Protein AF-A0A816Y1H5-F1 (afdb_monomer_lite)

Secondary structure (DSSP, 8-state):
-EEEE-TTS-GGG-EEEE-----SSS----------HHHHHHHHHHHHHHTT----PPPPP-S--

Organism: Brassica napus (NCBI:txid3708)

Radius of gyration: 18.24 Å; chains: 1; bounding box: 43×27×35 Å

Structure (mmCIF, N/CA/C/O backbone):
data_AF-A0A816Y1H5-F1
#
_entry.id   AF-A0A816Y1H5-F1
#
loop_
_atom_site.group_PDB
_atom_site.id
_atom_site.type_symbol
_atom_site.label_atom_id
_atom_site.label_alt_id
_atom_site.label_comp_id
_atom_site.label_asym_id
_atom_site.label_entity_id
_atom_site.label_seq_id
_atom_site.pdbx_PDB_ins_code
_atom_site.Cartn_x
_atom_site.Cartn_y
_atom_site.Cartn_z
_atom_site.occupancy
_atom_site.B_iso_or_equiv
_atom_site.auth_seq_id
_atom_site.auth_comp_id
_atom_site.auth_asym_id
_atom_site.auth_atom_id
_atom_site.pdbx_PDB_model_num
ATOM 1 N N . MET A 1 1 ? 18.737 -6.099 -9.957 1.00 81.38 1 MET A N 1
ATOM 2 C CA . MET A 1 1 ? 17.264 -6.191 -9.822 1.00 81.38 1 MET A CA 1
ATOM 3 C C . MET A 1 1 ? 16.643 -4.924 -10.394 1.00 81.38 1 MET A C 1
ATOM 5 O O . MET A 1 1 ? 17.156 -3.854 -10.087 1.00 81.38 1 MET A O 1
ATOM 9 N N . ALA A 1 2 ? 15.613 -5.025 -11.240 1.00 84.19 2 ALA A N 1
ATOM 10 C CA . ALA A 1 2 ? 14.887 -3.842 -11.712 1.00 84.19 2 ALA A CA 1
ATOM 11 C C . ALA A 1 2 ? 14.091 -3.232 -10.550 1.00 84.19 2 ALA A C 1
ATOM 13 O O . ALA A 1 2 ? 13.458 -3.968 -9.793 1.00 84.19 2 ALA A O 1
ATOM 14 N N . THR A 1 3 ? 14.150 -1.914 -10.383 1.00 86.75 3 THR A N 1
ATOM 15 C CA . THR A 1 3 ? 13.469 -1.199 -9.300 1.00 86.75 3 THR A CA 1
ATOM 16 C C . THR A 1 3 ? 12.698 -0.004 -9.839 1.00 86.75 3 THR A C 1
ATOM 18 O O . THR A 1 3 ? 13.131 0.678 -10.766 1.00 86.75 3 THR A O 1
ATOM 21 N N . MET A 1 4 ? 11.540 0.253 -9.233 1.00 88.38 4 MET A N 1
ATOM 22 C CA . MET A 1 4 ? 10.723 1.430 -9.496 1.00 88.38 4 MET A CA 1
ATOM 23 C C . MET A 1 4 ? 10.718 2.298 -8.239 1.00 88.38 4 MET A C 1
ATOM 25 O O . MET A 1 4 ? 10.403 1.819 -7.151 1.00 88.38 4 MET A O 1
ATOM 29 N N . THR A 1 5 ? 11.103 3.563 -8.368 1.00 88.12 5 THR A N 1
ATOM 30 C CA . THR A 1 5 ? 11.165 4.518 -7.252 1.00 88.12 5 THR A CA 1
ATOM 31 C C . THR A 1 5 ? 10.062 5.567 -7.376 1.00 88.12 5 THR A C 1
ATOM 33 O O . THR A 1 5 ? 9.509 5.761 -8.459 1.00 88.12 5 THR A O 1
ATOM 36 N N . ASN A 1 6 ? 9.752 6.252 -6.267 1.00 88.81 6 ASN A N 1
ATOM 37 C CA . ASN A 1 6 ? 8.670 7.245 -6.171 1.00 88.81 6 ASN A CA 1
ATOM 38 C C . ASN A 1 6 ? 7.240 6.655 -6.269 1.00 88.81 6 ASN A C 1
ATOM 40 O O . ASN A 1 6 ? 6.325 7.299 -6.780 1.00 88.81 6 ASN A O 1
ATOM 44 N N . SER A 1 7 ? 7.028 5.446 -5.736 1.00 87.44 7 SER A N 1
ATOM 45 C CA . SER A 1 7 ? 5.755 4.705 -5.820 1.00 87.44 7 SER A CA 1
ATOM 46 C C . SER A 1 7 ? 4.558 5.366 -5.123 1.00 87.44 7 SER A C 1
ATOM 48 O O . SER A 1 7 ? 3.420 5.046 -5.442 1.00 87.44 7 SER A O 1
ATOM 50 N N . LYS A 1 8 ? 4.790 6.309 -4.197 1.00 90.12 8 LYS A N 1
ATOM 51 C CA . LYS A 1 8 ? 3.722 7.104 -3.559 1.00 90.12 8 LYS A CA 1
ATOM 52 C C . LYS A 1 8 ? 3.134 8.182 -4.483 1.00 90.12 8 LYS A C 1
ATOM 54 O O . LYS A 1 8 ? 2.097 8.751 -4.164 1.00 90.12 8 LYS A O 1
ATOM 59 N N . SER A 1 9 ? 3.808 8.509 -5.586 1.00 90.56 9 SER A N 1
ATOM 60 C CA . SER A 1 9 ? 3.341 9.508 -6.555 1.00 90.56 9 SER A CA 1
ATOM 61 C C . SER A 1 9 ? 2.517 8.878 -7.681 1.00 90.56 9 SER A C 1
ATOM 63 O O . SER A 1 9 ? 2.452 7.657 -7.805 1.00 90.56 9 SER A O 1
ATOM 65 N N . HIS A 1 10 ? 1.902 9.711 -8.524 1.00 91.06 10 HIS A N 1
ATOM 66 C CA . HIS A 1 10 ? 1.234 9.240 -9.737 1.00 91.06 10 HIS A CA 1
ATOM 67 C C . HIS A 1 10 ? 2.217 8.483 -10.648 1.00 91.06 10 HIS A C 1
ATOM 69 O O . HIS A 1 10 ? 3.383 8.863 -10.753 1.00 91.06 10 HIS A O 1
ATOM 75 N N . VAL A 1 11 ? 1.741 7.438 -11.332 1.00 88.38 11 VAL A N 1
ATOM 76 C CA . 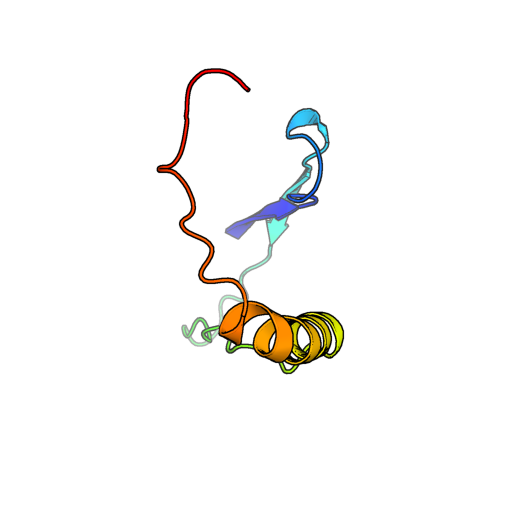VAL A 1 11 ? 2.578 6.484 -12.088 1.00 88.38 11 VAL A CA 1
ATOM 77 C C . VAL A 1 11 ? 3.488 7.168 -13.115 1.00 88.38 11 VAL A C 1
ATOM 79 O O . VAL A 1 11 ? 4.639 6.781 -13.284 1.00 88.38 11 VAL A O 1
ATOM 82 N N . ASN A 1 12 ? 3.028 8.253 -13.744 1.00 90.94 12 ASN A N 1
ATOM 83 C CA . ASN A 1 12 ? 3.832 9.034 -14.698 1.00 90.94 12 ASN A CA 1
ATOM 84 C C . ASN A 1 12 ? 5.064 9.742 -14.088 1.00 90.94 12 ASN A C 1
ATOM 86 O O . ASN A 1 12 ? 5.888 10.264 -14.832 1.00 90.94 12 ASN A O 1
ATOM 90 N N . LYS A 1 13 ? 5.196 9.781 -12.757 1.00 92.75 13 LYS A N 1
ATOM 91 C CA . LYS A 1 13 ? 6.342 10.350 -12.025 1.00 92.75 13 LYS A CA 1
ATOM 92 C C . LYS A 1 13 ? 7.281 9.277 -11.468 1.00 92.75 13 LYS A C 1
ATOM 94 O O . LYS A 1 13 ? 8.260 9.613 -10.789 1.00 92.75 13 LYS A O 1
ATOM 99 N N . TRP A 1 14 ? 6.982 8.003 -11.709 1.00 93.06 14 TRP A N 1
ATOM 100 C CA . TRP A 1 14 ? 7.819 6.897 -11.268 1.00 93.06 14 TRP A CA 1
ATOM 101 C C . TRP A 1 14 ? 9.108 6.858 -12.082 1.00 93.06 14 TRP A C 1
ATOM 103 O O . TRP A 1 14 ? 9.126 7.173 -13.272 1.00 93.06 14 TRP A O 1
ATOM 113 N N . LYS A 1 15 ? 10.210 6.485 -11.431 1.00 89.75 15 LYS A N 1
ATOM 114 C CA . LYS A 1 15 ? 11.518 6.370 -12.084 1.00 89.75 15 LYS A CA 1
ATOM 115 C C . LYS A 1 15 ? 11.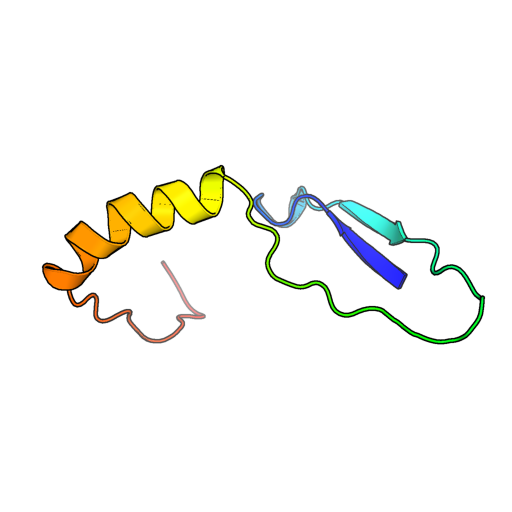992 4.926 -12.029 1.00 89.75 15 LYS A C 1
ATOM 117 O O . LYS A 1 15 ? 12.067 4.350 -10.942 1.00 89.75 15 LYS A O 1
ATOM 122 N N . SER A 1 16 ? 12.334 4.383 -13.193 1.00 89.25 16 SER A N 1
ATOM 123 C CA . SER A 1 16 ? 12.944 3.061 -13.338 1.00 89.25 16 SER A CA 1
ATOM 124 C C . SER A 1 16 ? 14.452 3.134 -13.095 1.00 89.25 16 SER A C 1
ATOM 126 O O . SER A 1 16 ? 15.107 4.102 -13.484 1.00 89.25 16 SER A O 1
ATOM 128 N N . GLY A 1 17 ? 15.004 2.108 -12.454 1.00 86.38 17 GLY A N 1
ATOM 129 C CA . GLY A 1 17 ? 16.435 1.950 -12.241 1.00 86.38 17 GLY A CA 1
ATOM 130 C C . GLY A 1 17 ? 16.834 0.490 -12.046 1.00 86.38 17 GLY A C 1
ATOM 131 O O . GLY A 1 17 ? 15.997 -0.412 -11.972 1.00 86.38 17 GLY A O 1
ATOM 132 N N . ALA A 1 18 ? 18.141 0.250 -11.963 1.00 82.12 18 ALA A N 1
ATOM 133 C CA . ALA A 1 18 ? 18.697 -1.052 -11.626 1.00 82.12 18 ALA A CA 1
ATOM 134 C C . ALA A 1 18 ? 19.411 -0.961 -10.277 1.00 82.12 18 ALA A C 1
ATOM 136 O O . ALA A 1 18 ? 20.357 -0.191 -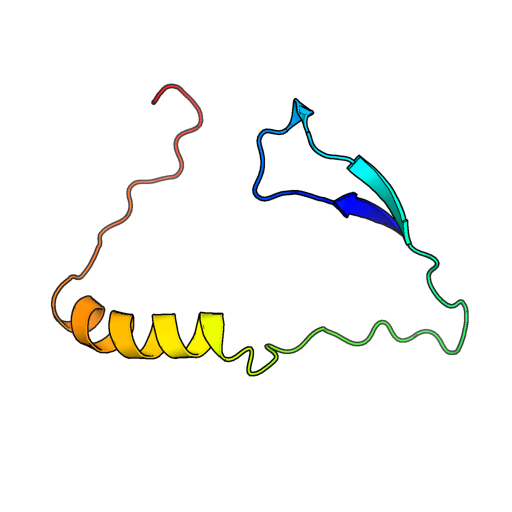10.118 1.00 82.12 18 ALA A O 1
ATOM 137 N N . LEU A 1 19 ? 18.978 -1.769 -9.309 1.00 78.38 19 LEU A N 1
ATOM 138 C CA . LEU A 1 19 ? 19.706 -1.931 -8.058 1.00 78.38 19 LEU A CA 1
ATOM 139 C C . LEU A 1 19 ? 20.766 -3.030 -8.236 1.00 78.38 19 LEU A C 1
ATOM 141 O O . LEU A 1 19 ? 20.405 -4.155 -8.627 1.00 78.38 19 LEU A O 1
ATOM 145 N N . PRO A 1 20 ? 22.053 -2.744 -7.963 1.00 68.44 20 PRO A N 1
ATOM 146 C CA . PRO A 1 20 ? 23.098 -3.751 -8.023 1.00 68.44 20 PRO A CA 1
ATOM 147 C C . PRO A 1 20 ? 22.861 -4.783 -6.920 1.00 68.44 20 PRO A C 1
ATOM 149 O O . PRO A 1 20 ? 22.899 -4.481 -5.728 1.00 68.44 20 PRO A O 1
ATOM 152 N N . THR A 1 21 ? 22.610 -6.025 -7.318 1.00 70.69 21 THR A N 1
ATOM 153 C CA . THR A 1 21 ? 22.564 -7.151 -6.386 1.00 70.69 21 THR A CA 1
ATOM 154 C C . THR A 1 21 ? 24.002 -7.618 -6.185 1.00 70.69 21 THR A C 1
ATOM 156 O O . THR A 1 21 ? 24.640 -8.051 -7.142 1.00 70.69 21 THR A O 1
ATOM 159 N N . LYS A 1 22 ? 24.546 -7.493 -4.966 1.00 66.06 22 LYS A N 1
ATOM 160 C CA . LYS A 1 22 ? 25.908 -7.952 -4.653 1.00 66.06 22 LYS A CA 1
ATOM 161 C C . LYS A 1 22 ? 25.975 -9.471 -4.854 1.00 66.06 22 LYS A C 1
ATOM 163 O O . LYS A 1 22 ? 25.422 -10.227 -4.060 1.00 66.06 22 LYS A O 1
ATOM 168 N N . ILE A 1 23 ? 26.626 -9.909 -5.932 1.00 59.06 23 ILE A N 1
ATOM 169 C CA . ILE A 1 23 ? 26.855 -11.320 -6.272 1.00 59.06 23 ILE A CA 1
ATOM 170 C C . ILE A 1 23 ? 27.985 -11.851 -5.369 1.00 59.06 23 ILE A C 1
ATOM 172 O O . ILE A 1 23 ? 29.133 -11.981 -5.773 1.00 59.06 23 ILE A O 1
ATOM 176 N N . GLY A 1 24 ? 27.665 -12.063 -4.090 1.00 65.50 24 GLY A N 1
ATOM 177 C CA . GLY A 1 24 ? 28.469 -12.782 -3.092 1.00 65.50 24 GLY A CA 1
ATOM 178 C C . GLY A 1 24 ? 27.672 -13.966 -2.530 1.00 65.50 24 GLY A C 1
ATOM 179 O O . GLY A 1 24 ? 26.632 -14.298 -3.098 1.00 65.50 24 GLY A O 1
ATOM 180 N N . ARG A 1 25 ? 28.137 -14.624 -1.447 1.00 56.19 25 ARG A N 1
ATOM 181 C CA . ARG A 1 25 ? 27.459 -15.786 -0.811 1.00 56.19 25 ARG A CA 1
ATOM 182 C C . ARG A 1 25 ? 25.935 -15.581 -0.802 1.00 56.19 25 ARG A C 1
ATOM 184 O O . ARG A 1 25 ? 25.439 -14.611 -0.235 1.00 56.19 25 ARG A O 1
ATOM 191 N N . ARG A 1 26 ? 25.237 -16.453 -1.537 1.00 59.19 26 ARG A N 1
ATOM 192 C CA . ARG A 1 26 ? 23.881 -16.247 -2.065 1.00 59.19 26 ARG A CA 1
ATOM 193 C C . ARG A 1 26 ? 22.818 -16.331 -0.969 1.00 59.19 26 ARG A C 1
ATOM 195 O O . ARG A 1 26 ? 22.125 -17.336 -0.869 1.00 59.19 26 ARG A O 1
ATOM 202 N N . THR A 1 27 ? 22.655 -15.266 -0.196 1.00 66.19 27 THR A N 1
ATOM 203 C CA . THR A 1 27 ? 21.513 -15.134 0.712 1.00 66.19 27 THR A CA 1
ATOM 204 C C . THR A 1 27 ? 20.931 -13.734 0.579 1.00 66.19 27 THR A C 1
ATOM 206 O O . THR A 1 27 ? 21.569 -12.747 0.938 1.00 66.19 27 THR A O 1
ATOM 209 N N . ILE A 1 28 ? 19.716 -13.642 0.034 1.00 72.50 28 ILE A N 1
ATOM 210 C CA . ILE A 1 28 ? 18.907 -12.425 0.119 1.00 72.50 28 ILE A CA 1
ATOM 211 C C . ILE A 1 28 ? 18.370 -12.390 1.548 1.00 72.50 28 ILE A C 1
ATOM 213 O O . ILE A 1 28 ? 17.585 -13.254 1.930 1.00 72.50 28 ILE A O 1
ATOM 217 N N . HIS A 1 29 ? 18.838 -11.439 2.352 1.00 73.88 29 HIS A N 1
ATOM 218 C CA . HIS A 1 29 ? 18.319 -11.263 3.703 1.00 73.88 29 HIS A CA 1
ATOM 219 C C . HIS A 1 29 ? 16.883 -10.720 3.611 1.00 73.88 29 HIS A C 1
ATOM 221 O O . HIS A 1 29 ? 16.682 -9.718 2.915 1.00 73.88 29 HIS A O 1
ATOM 227 N N . PRO A 1 30 ? 15.887 -11.340 4.269 1.00 75.00 30 PRO A N 1
ATOM 228 C CA . PRO A 1 30 ? 14.559 -10.752 4.345 1.00 75.00 30 PRO A CA 1
ATOM 229 C C . PRO A 1 30 ? 14.652 -9.413 5.081 1.00 75.00 30 PRO A C 1
ATOM 231 O O . PRO A 1 30 ? 15.360 -9.285 6.084 1.00 75.00 30 PRO A O 1
ATOM 234 N N . SER A 1 31 ? 13.951 -8.404 4.574 1.00 69.56 31 SER A N 1
ATOM 235 C CA . SER A 1 31 ? 13.735 -7.172 5.324 1.00 69.56 31 SER A CA 1
ATOM 236 C C . SER A 1 31 ? 12.736 -7.465 6.437 1.00 69.56 31 SER A C 1
ATOM 238 O O . SER A 1 31 ? 11.584 -7.792 6.154 1.00 69.56 31 SER A O 1
ATOM 240 N N . PHE A 1 32 ? 13.175 -7.360 7.686 1.00 68.00 32 PHE A N 1
ATOM 241 C CA . PHE A 1 32 ? 12.271 -7.318 8.830 1.00 68.00 32 PHE A CA 1
ATOM 242 C C . PHE A 1 32 ? 11.711 -5.905 8.976 1.00 68.00 32 PHE A C 1
ATOM 244 O O . PHE A 1 32 ? 12.327 -4.947 8.500 1.00 68.00 32 PHE A O 1
ATOM 251 N N . GLU A 1 33 ? 10.549 -5.778 9.616 1.00 60.72 33 GLU A N 1
ATOM 252 C CA . GLU A 1 33 ? 10.024 -4.473 10.002 1.00 60.72 33 GLU A CA 1
ATOM 253 C C . GLU A 1 33 ? 11.083 -3.764 10.842 1.00 60.72 33 GLU A C 1
ATOM 255 O O . GLU A 1 33 ? 11.421 -4.178 11.951 1.00 60.72 33 GLU A O 1
ATOM 260 N N . THR A 1 34 ? 11.680 -2.725 10.271 1.00 57.66 34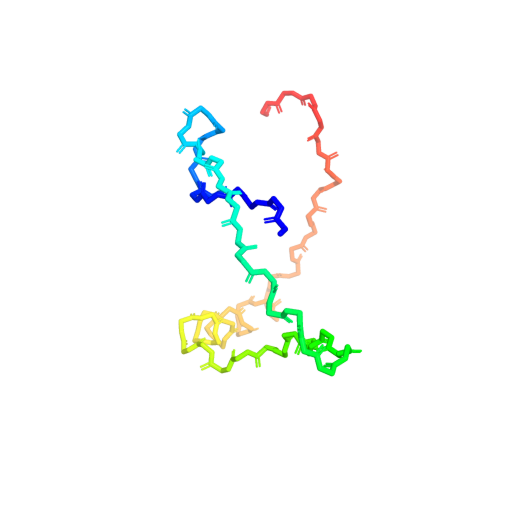 THR A N 1
ATOM 261 C CA . THR A 1 34 ? 12.494 -1.811 11.049 1.00 57.66 34 THR A CA 1
ATOM 262 C C . THR A 1 34 ? 11.546 -1.040 11.956 1.00 57.66 34 THR A C 1
ATOM 264 O O . THR A 1 34 ? 10.447 -0.673 11.536 1.00 57.66 34 THR A O 1
ATOM 267 N N . GLU A 1 35 ? 11.960 -0.786 13.198 1.00 50.12 35 GLU A N 1
ATOM 268 C CA . GLU A 1 35 ? 11.297 0.137 14.124 1.00 50.12 35 GLU A CA 1
ATOM 269 C C . GLU A 1 35 ? 11.398 1.569 13.558 1.00 50.12 35 GLU A C 1
ATOM 271 O O . GLU A 1 35 ? 12.141 2.427 14.029 1.00 50.12 35 GLU A O 1
ATOM 276 N N . HIS A 1 36 ? 10.725 1.818 12.435 1.00 55.62 36 HIS A N 1
ATOM 277 C CA . HIS A 1 36 ? 10.688 3.107 11.780 1.00 55.62 36 HIS A CA 1
ATOM 278 C C . HIS A 1 36 ? 9.673 3.942 12.553 1.00 55.62 36 HIS A C 1
ATOM 280 O O . HIS A 1 36 ? 8.461 3.743 12.445 1.00 55.62 36 HIS A O 1
ATOM 286 N N . ARG A 1 37 ? 10.208 4.847 13.376 1.00 54.25 37 ARG A N 1
ATOM 287 C CA . ARG A 1 37 ? 9.498 5.685 14.352 1.00 54.25 37 ARG A CA 1
ATOM 288 C C . ARG A 1 37 ? 8.174 6.256 13.829 1.00 54.25 37 ARG A C 1
ATOM 290 O O . ARG A 1 37 ? 7.171 6.204 14.521 1.00 54.25 37 ARG A O 1
ATOM 297 N N . GLU A 1 38 ? 8.142 6.695 12.573 1.00 60.53 38 GLU A N 1
ATOM 298 C CA . GLU A 1 38 ? 6.956 7.293 11.943 1.00 60.53 38 GLU A CA 1
ATOM 299 C C . GLU A 1 38 ? 5.790 6.308 11.723 1.00 60.53 38 GLU A C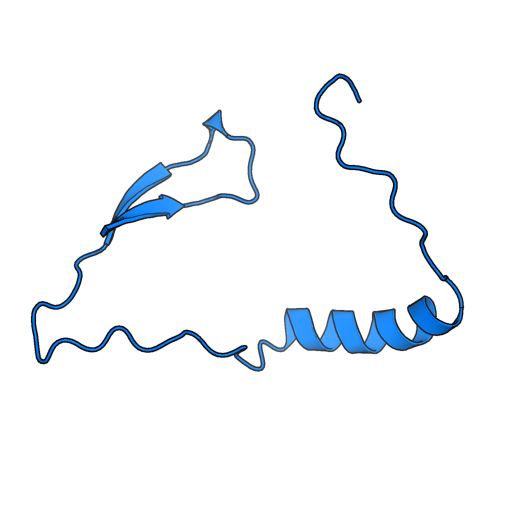 1
ATOM 301 O O . GLU A 1 38 ? 4.639 6.645 11.997 1.00 60.53 38 GLU A O 1
ATOM 306 N N . THR A 1 39 ? 6.059 5.084 11.255 1.00 59.12 39 THR A N 1
ATOM 307 C CA . THR A 1 39 ? 5.011 4.076 11.003 1.00 59.12 39 THR A CA 1
ATOM 308 C C . THR A 1 39 ? 4.494 3.492 12.317 1.00 59.12 39 THR A C 1
ATOM 310 O O . THR A 1 39 ? 3.299 3.238 12.466 1.00 59.12 39 THR A O 1
ATOM 313 N N . HIS A 1 40 ? 5.393 3.324 13.288 1.00 62.06 40 HIS A N 1
ATOM 314 C CA . HIS A 1 40 ? 5.067 2.805 14.609 1.00 62.06 40 HIS A CA 1
ATOM 315 C C . HIS A 1 40 ? 4.298 3.829 15.464 1.00 62.06 40 HIS A C 1
ATOM 317 O O . HIS A 1 40 ? 3.315 3.468 16.110 1.00 62.06 40 HIS A O 1
ATOM 323 N N . ASP A 1 41 ? 4.658 5.116 15.418 1.00 60.75 41 ASP A N 1
ATOM 324 C CA . ASP A 1 41 ? 3.934 6.169 16.145 1.00 60.75 41 ASP A CA 1
ATOM 325 C C . ASP A 1 41 ? 2.515 6.369 15.586 1.00 60.75 41 ASP A C 1
ATOM 327 O O . ASP A 1 41 ? 1.555 6.466 16.356 1.00 60.75 41 ASP A O 1
ATOM 331 N N . LEU A 1 42 ? 2.338 6.315 14.257 1.00 62.09 42 LEU A N 1
ATOM 332 C CA . LEU A 1 42 ? 1.007 6.284 13.640 1.00 62.09 42 LEU A CA 1
ATOM 333 C C . LEU A 1 42 ? 0.213 5.052 14.078 1.00 62.09 42 LEU A C 1
ATOM 335 O O . LEU A 1 42 ? -0.966 5.183 14.400 1.00 62.09 42 LEU A O 1
ATOM 339 N N . PHE A 1 43 ? 0.838 3.874 14.138 1.00 66.56 43 PHE A N 1
ATOM 340 C CA . PHE A 1 43 ? 0.182 2.656 14.608 1.00 66.56 43 PHE A CA 1
ATOM 341 C C . PHE A 1 43 ? -0.294 2.787 16.060 1.00 66.56 43 PHE A C 1
ATOM 343 O O . PHE A 1 43 ? -1.438 2.453 16.340 1.00 66.56 43 PHE A O 1
ATOM 350 N N . ARG A 1 44 ? 0.509 3.348 16.973 1.00 65.06 44 ARG A N 1
ATOM 351 C CA . ARG A 1 44 ? 0.116 3.528 18.386 1.00 65.06 44 ARG A CA 1
ATOM 352 C C . ARG A 1 44 ? -1.028 4.529 18.559 1.00 65.06 44 ARG A C 1
ATOM 354 O O . ARG A 1 44 ? -1.974 4.241 19.290 1.00 65.06 44 ARG A O 1
ATOM 361 N N . CYS A 1 45 ? -0.987 5.657 17.849 1.00 60.59 45 CYS A N 1
ATOM 362 C CA . CYS A 1 45 ? -2.076 6.641 17.840 1.00 60.59 45 CYS A CA 1
ATOM 363 C C . CYS A 1 45 ? -3.356 6.082 17.186 1.00 60.59 45 CYS A C 1
ATOM 365 O O . CYS A 1 45 ? -4.473 6.387 17.606 1.00 60.59 45 CYS A O 1
ATOM 367 N N . THR A 1 46 ? -3.201 5.219 16.178 1.00 59.75 46 THR A N 1
ATOM 368 C CA . THR A 1 46 ? -4.317 4.621 15.437 1.00 59.75 46 THR A CA 1
ATOM 369 C C . THR A 1 46 ? -4.897 3.400 16.146 1.00 59.75 46 THR A C 1
ATOM 371 O O . THR A 1 46 ? -6.098 3.208 16.058 1.00 59.75 46 THR A O 1
ATOM 374 N N . LEU A 1 47 ? -4.125 2.611 16.903 1.00 62.97 47 LEU A N 1
ATOM 375 C CA . LEU A 1 47 ? -4.611 1.436 17.644 1.00 62.97 47 LEU A CA 1
ATOM 376 C C . LEU A 1 47 ? -5.668 1.828 18.687 1.00 62.97 47 LEU A C 1
ATOM 378 O O . LEU A 1 47 ? -6.710 1.183 18.788 1.00 62.97 47 LEU A O 1
ATOM 382 N N . ALA A 1 48 ? -5.441 2.946 19.385 1.00 61.28 48 ALA A N 1
ATOM 383 C CA . ALA A 1 48 ? -6.418 3.535 20.300 1.00 61.28 48 ALA A CA 1
ATOM 384 C C . ALA A 1 48 ? -7.725 3.936 19.585 1.00 61.28 48 ALA A C 1
ATOM 386 O O . ALA A 1 48 ? -8.804 3.848 20.163 1.00 61.28 48 ALA A O 1
ATOM 387 N N . THR A 1 49 ? -7.638 4.317 18.307 1.00 59.44 49 THR A N 1
ATOM 388 C CA . THR A 1 49 ? -8.792 4.679 17.469 1.00 59.44 49 THR A CA 1
ATOM 389 C C . THR A 1 49 ? -9.433 3.454 16.793 1.00 59.44 49 THR A C 1
ATOM 391 O O . THR A 1 49 ? -10.644 3.410 16.617 1.00 59.44 49 THR A O 1
ATOM 394 N N . LEU A 1 50 ? -8.650 2.432 16.434 1.00 57.19 50 LEU A N 1
ATOM 395 C CA . LEU A 1 50 ? -9.075 1.188 15.778 1.00 57.19 50 LEU A CA 1
ATOM 396 C C . LEU A 1 50 ? -9.920 0.311 16.696 1.00 57.19 50 LEU A C 1
ATOM 398 O O . LEU A 1 50 ? -10.869 -0.299 16.216 1.00 57.19 50 LEU A O 1
ATOM 402 N N . LEU A 1 51 ? -9.636 0.303 18.004 1.00 57.94 51 LEU A N 1
ATOM 403 C CA . LEU A 1 51 ? -10.517 -0.328 18.992 1.00 57.94 51 LEU A CA 1
ATOM 404 C C . LEU A 1 51 ? -11.930 0.288 18.985 1.00 57.94 51 LEU A C 1
ATOM 406 O O . LEU A 1 51 ? -12.892 -0.397 19.317 1.00 57.94 51 LEU A O 1
ATOM 410 N N . PHE A 1 52 ? -12.066 1.554 18.572 1.00 55.50 52 PHE A N 1
ATOM 411 C CA . PHE A 1 52 ? -13.345 2.268 18.475 1.00 55.50 52 PHE A CA 1
ATOM 412 C C . PHE A 1 52 ? -13.952 2.250 17.058 1.00 55.50 52 PHE A C 1
ATOM 414 O O . PHE A 1 52 ? -15.142 2.487 16.875 1.00 55.50 52 PHE A O 1
ATOM 421 N N . MET A 1 53 ? -13.143 1.968 16.036 1.00 57.59 53 MET A N 1
ATOM 422 C CA . MET A 1 53 ? -13.493 2.114 14.625 1.00 57.59 53 MET A CA 1
ATOM 423 C C . MET A 1 53 ? -13.126 0.834 13.872 1.00 57.59 53 MET A C 1
ATOM 425 O O . MET A 1 53 ? -12.155 0.827 13.112 1.00 57.59 53 MET A O 1
ATOM 429 N N . CYS A 1 54 ? -13.900 -0.242 14.052 1.00 58.88 54 CYS A N 1
ATOM 430 C CA . CYS A 1 54 ? -13.857 -1.426 13.185 1.00 58.88 54 CYS A CA 1
ATOM 431 C C . CYS A 1 54 ? -14.188 -1.012 11.742 1.00 58.88 54 CYS A C 1
ATOM 433 O O . CYS A 1 54 ? -15.329 -1.093 11.286 1.00 58.88 54 CYS A O 1
ATOM 435 N N . ARG A 1 55 ? -13.194 -0.488 11.023 1.00 64.44 55 ARG A N 1
ATOM 436 C CA . ARG A 1 55 ? -13.327 -0.092 9.627 1.00 64.44 55 ARG A CA 1
ATOM 437 C C . ARG A 1 55 ? -13.515 -1.367 8.817 1.00 64.44 55 ARG A C 1
ATOM 439 O O . ARG A 1 55 ? -12.653 -2.236 8.841 1.00 64.44 55 ARG A O 1
ATOM 446 N N . ASN A 1 56 ? -14.637 -1.456 8.112 1.00 73.00 56 ASN A N 1
ATOM 447 C CA . ASN A 1 56 ? -14.929 -2.507 7.145 1.00 73.00 56 ASN A CA 1
ATOM 448 C C . ASN A 1 56 ? -14.512 -2.002 5.751 1.00 73.00 56 ASN A C 1
ATOM 450 O O . ASN A 1 56 ? -15.331 -1.364 5.078 1.00 73.00 56 ASN A O 1
ATOM 454 N N . PRO A 1 57 ? -13.232 -2.139 5.342 1.00 74.69 57 PRO A N 1
ATOM 455 C CA . PRO A 1 57 ? -12.806 -1.690 4.026 1.00 74.69 57 PRO A CA 1
ATOM 456 C C . PRO A 1 57 ? -13.606 -2.432 2.957 1.00 74.69 57 PRO A C 1
ATOM 458 O O . PRO A 1 57 ? -13.832 -3.638 3.046 1.00 74.69 57 PRO A O 1
ATOM 461 N N . ARG A 1 58 ? -14.047 -1.697 1.937 1.00 81.00 58 ARG A N 1
ATOM 462 C CA . ARG A 1 58 ? -14.709 -2.317 0.790 1.00 81.00 58 ARG A CA 1
ATOM 463 C C . ARG A 1 58 ? -13.699 -3.146 -0.020 1.00 81.00 58 ARG A C 1
ATOM 465 O O . ARG A 1 58 ? -12.502 -2.859 0.049 1.00 81.00 58 ARG A O 1
ATOM 472 N N . PRO A 1 59 ? -14.166 -4.144 -0.793 1.00 85.88 59 PRO A N 1
ATOM 473 C CA . PRO A 1 59 ? -13.323 -4.875 -1.733 1.00 85.88 59 PRO A CA 1
ATOM 474 C C . PRO A 1 59 ? -12.557 -3.934 -2.668 1.00 85.88 59 PRO A C 1
ATOM 476 O O . PRO A 1 59 ? -13.014 -2.823 -2.94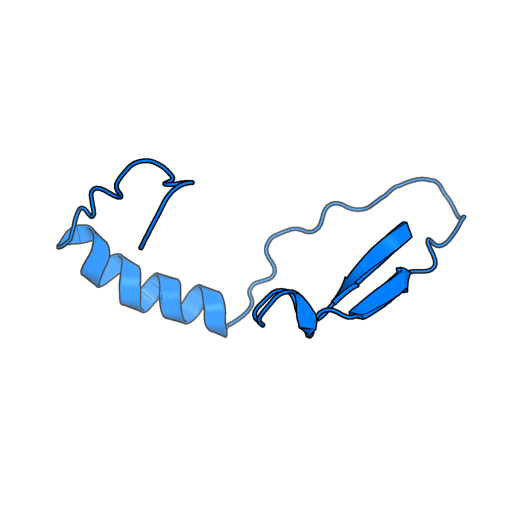6 1.00 85.88 59 PRO A O 1
ATOM 479 N N . LEU A 1 60 ? -11.401 -4.392 -3.153 1.00 84.12 60 LEU A N 1
ATOM 480 C CA . LEU A 1 60 ? -10.586 -3.644 -4.106 1.00 84.12 60 LEU A CA 1
ATOM 481 C C . LEU A 1 60 ? -11.418 -3.310 -5.352 1.00 84.12 60 LEU A C 1
ATOM 483 O O . LEU A 1 60 ? -11.988 -4.203 -5.977 1.00 84.12 60 LEU A O 1
ATOM 487 N N . GLN A 1 61 ? -11.495 -2.023 -5.684 1.00 86.25 61 GLN A N 1
ATOM 488 C CA . GLN A 1 61 ? -12.200 -1.533 -6.864 1.00 86.25 61 GLN A CA 1
ATOM 489 C C . GLN A 1 61 ? -11.188 -1.301 -7.981 1.00 86.25 61 GLN A C 1
ATOM 491 O O . GLN A 1 61 ? -10.132 -0.711 -7.752 1.00 86.25 61 GLN A O 1
ATOM 496 N N . TYR A 1 62 ? -11.510 -1.799 -9.170 1.00 87.44 62 TYR A N 1
ATOM 497 C CA . TYR A 1 62 ? -10.693 -1.625 -10.372 1.00 87.44 62 TYR A CA 1
ATOM 498 C C . TYR A 1 62 ? -11.296 -0.597 -11.336 1.00 87.44 62 TYR A C 1
ATOM 500 O O . TYR A 1 62 ? -10.560 -0.009 -12.124 1.00 87.44 62 TYR A O 1
ATOM 508 N N . ASP A 1 63 ? -12.602 -0.349 -11.223 1.00 88.25 63 ASP A N 1
ATOM 509 C CA . ASP A 1 63 ? -13.354 0.582 -12.057 1.00 88.25 63 ASP A CA 1
ATOM 510 C C . ASP A 1 63 ? -13.862 1.765 -11.224 1.00 88.25 63 ASP A C 1
ATOM 512 O O . ASP A 1 63 ? -14.491 1.565 -10.186 1.00 88.25 63 ASP A O 1
ATOM 516 N N . GLY A 1 64 ? -13.634 2.984 -11.726 1.00 78.94 64 GLY A N 1
ATOM 517 C CA . GLY A 1 64 ? -14.157 4.240 -11.171 1.00 78.94 64 GLY A CA 1
ATOM 518 C C . GLY A 1 64 ? -13.491 4.737 -9.870 1.00 78.94 64 GLY A C 1
ATOM 519 O O . GLY A 1 64 ? -12.776 3.989 -9.202 1.00 78.94 64 GLY A O 1
ATOM 520 N N . PRO A 1 65 ? -13.674 6.027 -9.523 1.00 63.59 65 PRO A N 1
ATOM 521 C CA . PRO A 1 65 ? -13.645 6.510 -8.143 1.00 63.59 65 PRO A CA 1
ATOM 522 C C . PRO A 1 65 ? -14.974 6.273 -7.403 1.00 63.59 65 PRO A C 1
ATOM 524 O O . PRO A 1 65 ? -16.039 6.271 -8.065 1.00 63.59 65 PRO A O 1
#

Sequence (65 aa):
MATMTNSKSHVNKWKSGALPTKIGRRTIHPSFETEHRETHDLFRCTLATLLFMCRNPRPLQYDGP

pLDDT: mean 72.48, std 12.91, range [50.12, 93.06]

Foldseek 3Di:
DWDWPPVVDDPVPIDIDDDDDPPDDDDDDDDDDDPPVVVVVCCVVCVVVCVVDVDPDDPDDPDDD